Protein AF-A0A1V1SSP4-F1 (afdb_monomer)

Sequence (115 aa):
MLDTFGIPYANLHAAGNDSHYALRSLLMIAVTDGQKMELEPASKDLFSTFSAIARSARPTTAGEKAAAFEESHRQVKAEKTARHKARRAARTERRRQERDARIETDSQCSPTEDA

Nearest PDB structures (foldseek):
  7fik-assembly1_W  TM=8.748E-01  e=7.116E+00  Xenopus laevis

Secondary structure (DSSP, 8-state):
-TTTTT----STT-HHHHHHHHHHHHHHHHHHHHTTS---HHHHHHHHHHHHHHHSPPPPPHHHHHHHHHHHHHHHHHHHHHHHHHHHHHHHHHHHHHHHHHHHHHHH-S-----

Mean predicted aligned error: 12.31 Å

Foldseek 3Di:
DCVVLVQDADDPPPPVRVVLLVLLVVLVVVLVVLVVDPDDPVVVVVNVVSNCSSRDDDPQDPVNVVVVVVVVVVVVVVVVVVVVVVVVVVVVVVVVVVVVVVVVVVVVPPDDPDD

Radius of gyration: 33.56 Å; Cα contacts (8 Å, |Δi|>4): 40; chains: 1; bounding box: 58×3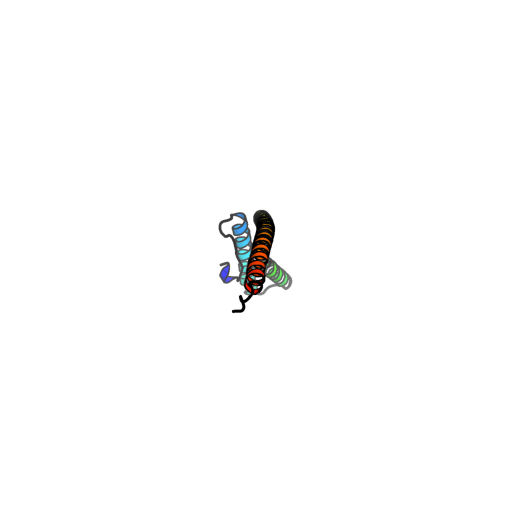1×99 Å

Structure (mmCIF, N/CA/C/O backbone):
data_AF-A0A1V1SSP4-F1
#
_entry.id   AF-A0A1V1SSP4-F1
#
loop_
_atom_site.group_PDB
_atom_site.id
_atom_site.type_symbol
_atom_site.label_atom_id
_atom_site.label_alt_id
_atom_site.label_comp_id
_atom_site.label_asym_id
_atom_site.label_entity_id
_atom_site.label_seq_id
_atom_site.pdbx_PDB_ins_code
_atom_site.Cartn_x
_atom_site.Cartn_y
_atom_site.Cartn_z
_atom_site.occupancy
_atom_site.B_iso_or_equiv
_atom_site.auth_seq_id
_atom_site.auth_comp_id
_atom_sit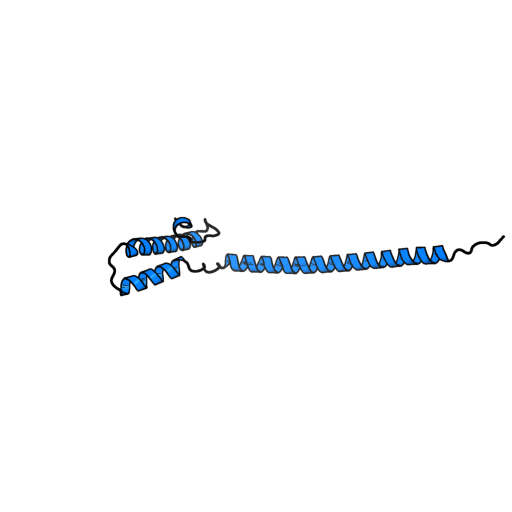e.auth_asym_id
_atom_site.auth_atom_id
_atom_site.pdbx_PDB_model_num
ATOM 1 N N . MET A 1 1 ? -7.520 -11.310 15.932 1.00 77.69 1 MET A N 1
ATOM 2 C CA . MET A 1 1 ? -7.810 -9.936 16.401 1.00 77.69 1 MET A CA 1
ATOM 3 C C . MET A 1 1 ? -7.750 -8.930 15.263 1.00 77.69 1 MET A C 1
ATOM 5 O O . MET A 1 1 ? -8.795 -8.394 14.933 1.00 77.69 1 MET A O 1
ATOM 9 N N . LEU A 1 2 ? -6.596 -8.693 14.624 1.00 83.25 2 LEU A N 1
ATOM 10 C CA . LEU A 1 2 ? -6.521 -7.743 13.498 1.00 83.25 2 LEU A CA 1
ATOM 11 C C . LEU A 1 2 ? -7.407 -8.162 12.316 1.00 83.25 2 LEU A C 1
ATOM 13 O O . LEU A 1 2 ? -8.207 -7.352 11.855 1.00 83.25 2 LEU A O 1
ATOM 17 N N . ASP A 1 3 ? -7.361 -9.440 11.927 1.00 85.06 3 ASP A N 1
ATOM 18 C CA . ASP A 1 3 ? -8.248 -10.000 10.892 1.00 85.06 3 ASP A CA 1
ATOM 19 C C . ASP A 1 3 ? -9.725 -9.892 11.271 1.00 85.06 3 ASP A C 1
ATOM 21 O O . ASP A 1 3 ? -10.567 -9.524 10.460 1.00 85.06 3 ASP A O 1
ATOM 25 N N . THR A 1 4 ? -10.031 -10.157 12.543 1.00 85.31 4 THR A N 1
ATOM 26 C CA . THR A 1 4 ? -11.388 -10.103 13.103 1.00 85.31 4 THR A CA 1
ATOM 27 C C . THR A 1 4 ? -12.016 -8.720 12.942 1.00 85.31 4 THR A C 1
ATOM 29 O O . THR A 1 4 ? -13.216 -8.611 12.712 1.00 85.31 4 THR A O 1
ATOM 32 N N . PHE A 1 5 ? -11.207 -7.664 13.033 1.00 84.75 5 PHE A N 1
ATOM 33 C CA . PHE A 1 5 ? -11.654 -6.284 12.861 1.00 84.75 5 PHE A CA 1
ATOM 34 C C . PHE A 1 5 ? -11.403 -5.724 11.454 1.00 84.75 5 PHE A C 1
ATOM 36 O O . PHE A 1 5 ? -11.674 -4.545 11.219 1.00 84.75 5 PHE A O 1
ATOM 43 N N . GLY A 1 6 ? -10.894 -6.539 10.521 1.00 82.56 6 GLY A N 1
ATOM 44 C CA . GLY A 1 6 ? -10.557 -6.114 9.162 1.00 82.56 6 GLY A CA 1
ATOM 45 C C . GLY A 1 6 ? -9.465 -5.042 9.113 1.00 82.56 6 GLY A C 1
ATOM 46 O O . GLY A 1 6 ? -9.486 -4.188 8.229 1.00 82.56 6 GLY A O 1
ATOM 47 N N . ILE A 1 7 ? -8.542 -5.037 10.081 1.00 82.75 7 ILE A N 1
ATOM 48 C CA . ILE A 1 7 ? -7.447 -4.064 10.143 1.00 82.75 7 ILE A CA 1
ATOM 49 C C . ILE A 1 7 ? -6.287 -4.595 9.290 1.00 82.75 7 ILE A C 1
ATOM 51 O O . ILE A 1 7 ? -5.662 -5.582 9.685 1.00 82.75 7 ILE A O 1
ATOM 55 N N . PRO A 1 8 ? -5.948 -3.949 8.157 1.00 80.88 8 PRO A N 1
ATOM 56 C CA . PRO A 1 8 ? -4.821 -4.377 7.344 1.00 80.88 8 PRO A CA 1
ATOM 57 C C . PRO A 1 8 ? -3.513 -4.148 8.101 1.00 80.88 8 PRO A C 1
ATOM 59 O O . PRO A 1 8 ? -3.295 -3.094 8.713 1.00 80.88 8 PRO A O 1
ATOM 62 N N . TYR A 1 9 ? -2.626 -5.133 8.025 1.00 80.00 9 TYR A N 1
ATOM 63 C CA . TYR A 1 9 ? -1.324 -5.099 8.666 1.00 80.00 9 TYR A CA 1
ATOM 64 C C . TYR A 1 9 ? -0.218 -5.481 7.684 1.00 80.00 9 TYR A C 1
ATOM 66 O O . TYR A 1 9 ? -0.392 -6.288 6.776 1.00 80.00 9 TYR A O 1
ATOM 74 N N . ALA A 1 10 ? 0.945 -4.883 7.893 1.00 76.81 10 ALA A N 1
ATOM 75 C CA . ALA A 1 10 ? 2.196 -5.198 7.224 1.00 76.81 10 ALA A CA 1
ATOM 76 C C . ALA A 1 10 ? 3.337 -5.037 8.233 1.00 76.81 10 ALA A C 1
ATOM 78 O O . ALA A 1 10 ? 3.239 -4.205 9.144 1.00 76.81 10 ALA A O 1
ATOM 79 N N . ASN A 1 11 ? 4.417 -5.804 8.060 1.00 74.00 11 ASN A N 1
ATOM 80 C CA . ASN A 1 11 ? 5.613 -5.728 8.904 1.00 74.00 11 ASN A CA 1
ATOM 81 C C . ASN A 1 11 ? 5.294 -5.856 10.409 1.00 74.00 11 ASN A C 1
ATOM 83 O O . ASN A 1 11 ? 5.648 -4.978 11.201 1.00 74.00 11 ASN A O 1
ATOM 87 N N . LEU A 1 12 ? 4.589 -6.930 10.789 1.00 70.75 12 LEU A N 1
ATOM 88 C CA . LEU A 1 12 ? 4.498 -7.366 12.190 1.00 70.75 12 LEU A CA 1
ATOM 89 C C . LEU A 1 12 ? 5.908 -7.648 12.739 1.00 70.75 12 LEU A C 1
ATOM 91 O O . LEU A 1 12 ? 6.800 -7.991 11.962 1.00 70.75 12 LEU A O 1
ATOM 95 N N . HIS A 1 13 ? 6.098 -7.516 14.054 1.00 73.00 13 HIS A N 1
ATOM 96 C CA . HIS A 1 13 ? 7.374 -7.686 14.782 1.00 73.00 13 HIS A CA 1
ATOM 97 C C . HIS A 1 13 ? 8.322 -6.479 14.780 1.00 73.00 13 HIS A C 1
ATOM 99 O O . HIS A 1 13 ? 9.396 -6.531 15.382 1.00 73.00 13 HIS A O 1
ATOM 105 N N . ALA A 1 14 ? 7.934 -5.365 14.160 1.00 74.50 14 ALA A N 1
ATOM 106 C CA . ALA A 1 14 ? 8.546 -4.077 14.455 1.00 74.50 14 ALA A CA 1
ATOM 107 C C . ALA A 1 14 ? 7.787 -3.444 15.629 1.00 74.50 14 ALA A C 1
ATOM 109 O O . ALA A 1 14 ? 6.610 -3.119 15.488 1.00 74.50 14 ALA A O 1
ATOM 110 N N . ALA A 1 15 ? 8.460 -3.210 16.761 1.00 71.62 15 ALA A N 1
ATOM 111 C CA . ALA A 1 15 ? 7.823 -2.747 18.004 1.00 71.62 15 ALA A CA 1
ATOM 112 C C . ALA A 1 15 ? 6.921 -1.502 17.828 1.00 71.62 15 ALA A C 1
ATOM 114 O O . ALA A 1 15 ? 5.864 -1.385 18.455 1.00 71.62 15 ALA A O 1
ATOM 115 N N . GLY A 1 16 ? 7.296 -0.585 16.928 1.00 71.94 16 GLY A N 1
ATOM 116 C CA . GLY A 1 16 ? 6.477 0.583 16.589 1.00 71.94 16 GLY A CA 1
ATOM 117 C C . GLY A 1 16 ? 5.197 0.239 15.817 1.00 71.94 16 GLY A C 1
ATOM 118 O O . GLY A 1 16 ? 4.150 0.840 16.049 1.00 71.94 16 GLY A O 1
ATOM 119 N N . ASN A 1 17 ? 5.247 -0.755 14.931 1.00 80.25 17 ASN A N 1
ATOM 120 C CA . ASN A 1 17 ? 4.091 -1.206 14.157 1.00 80.25 17 ASN A CA 1
ATOM 121 C C . ASN A 1 17 ? 3.106 -1.964 15.048 1.00 80.25 17 ASN A C 1
ATOM 123 O O . ASN A 1 17 ? 1.907 -1.695 15.000 1.00 80.25 17 ASN A O 1
ATOM 127 N N . ASP A 1 18 ? 3.620 -2.851 15.899 1.00 84.38 18 ASP A N 1
ATOM 128 C CA . ASP A 1 18 ? 2.802 -3.661 16.802 1.00 84.38 18 ASP A CA 1
ATOM 129 C C . ASP A 1 18 ? 2.004 -2.772 17.767 1.00 84.38 18 ASP A C 1
ATOM 131 O O . ASP A 1 18 ? 0.810 -2.987 17.964 1.00 84.38 18 ASP A O 1
ATOM 135 N N . SER A 1 19 ? 2.617 -1.693 18.269 1.00 85.31 19 SER A N 1
ATOM 136 C CA . SER A 1 19 ? 1.945 -0.686 19.104 1.00 85.31 19 SER A CA 1
ATOM 137 C C . SER A 1 19 ? 0.784 0.007 18.375 1.00 85.31 19 SER A C 1
ATOM 139 O O . SER A 1 19 ? -0.299 0.183 18.938 1.00 85.31 19 SER A O 1
ATOM 141 N N . HIS A 1 20 ? 0.968 0.360 17.097 1.00 85.06 20 HIS A N 1
ATOM 142 C CA . HIS A 1 20 ? -0.103 0.935 16.278 1.00 85.06 20 HIS A CA 1
ATOM 143 C C . HIS A 1 20 ? -1.255 -0.052 16.058 1.00 85.06 20 HIS A C 1
ATOM 145 O O . HIS A 1 20 ? -2.423 0.330 16.154 1.00 85.06 20 HIS A O 1
ATOM 151 N N . TYR A 1 21 ? -0.949 -1.317 15.771 1.00 88.12 21 TYR A N 1
ATOM 152 C CA . TYR A 1 21 ? -1.962 -2.351 15.566 1.00 88.12 21 TYR A CA 1
ATOM 153 C C . TYR A 1 21 ? -2.703 -2.706 16.862 1.00 88.12 21 TYR A C 1
ATOM 155 O O . TYR A 1 21 ? -3.921 -2.913 16.838 1.00 88.12 21 TYR A O 1
ATOM 163 N N . ALA A 1 22 ? -2.005 -2.695 17.999 1.00 89.88 22 ALA A N 1
ATOM 164 C CA . ALA A 1 22 ? -2.600 -2.865 19.317 1.00 89.88 22 ALA A CA 1
ATOM 165 C C . ALA A 1 22 ? -3.601 -1.742 19.623 1.00 89.88 22 ALA A C 1
ATOM 167 O O . ALA A 1 22 ? -4.754 -2.032 19.939 1.00 89.88 22 ALA A O 1
ATOM 168 N N . LEU A 1 23 ? -3.215 -0.473 19.431 1.00 90.62 23 LEU A N 1
ATOM 169 C CA . LEU A 1 23 ? -4.116 0.669 19.626 1.00 90.62 23 LEU A CA 1
ATOM 170 C C . LEU A 1 23 ? -5.383 0.550 18.767 1.00 90.62 23 LEU A C 1
ATOM 172 O O . LEU A 1 23 ? -6.490 0.718 19.268 1.00 90.62 23 LEU A O 1
ATOM 176 N N . ARG A 1 24 ? -5.242 0.213 17.480 1.00 91.12 24 ARG A N 1
ATOM 177 C CA . ARG A 1 24 ? -6.392 0.046 16.574 1.00 91.12 24 ARG A CA 1
ATOM 178 C C . ARG A 1 24 ? -7.321 -1.081 17.010 1.00 91.12 24 ARG A C 1
ATOM 180 O O . ARG A 1 24 ? -8.537 -0.927 16.943 1.00 91.12 24 ARG A O 1
ATOM 187 N N . SER A 1 25 ? -6.753 -2.189 17.480 1.00 91.88 25 SER A N 1
ATOM 188 C CA . SER A 1 25 ? -7.533 -3.309 18.011 1.00 91.88 25 SER A CA 1
ATOM 189 C C . SER A 1 25 ? -8.314 -2.893 19.257 1.00 91.88 25 SER A C 1
ATOM 191 O O . SER A 1 25 ? -9.501 -3.186 19.350 1.00 91.88 25 SER A O 1
ATOM 193 N N . LEU A 1 26 ? -7.685 -2.154 20.176 1.00 93.88 26 LEU A N 1
ATOM 194 C CA . LEU A 1 26 ? -8.340 -1.640 21.383 1.00 93.88 26 LEU A CA 1
ATOM 195 C C . LEU A 1 26 ? -9.489 -0.680 21.053 1.00 93.88 26 LEU A C 1
ATOM 197 O O . LEU A 1 26 ? -10.562 -0.792 21.640 1.00 93.88 26 LEU A O 1
ATOM 201 N N . LEU A 1 27 ? -9.304 0.210 20.073 1.00 93.38 27 LEU A N 1
ATOM 202 C CA . LEU A 1 27 ? -10.373 1.094 19.599 1.00 93.38 27 LEU A CA 1
ATOM 203 C C . LEU A 1 27 ? -11.558 0.299 19.033 1.00 93.38 27 LEU A C 1
ATOM 205 O O . LEU A 1 27 ? -12.706 0.618 19.329 1.00 93.38 27 LEU A O 1
ATOM 209 N N . MET A 1 28 ? -11.302 -0.759 18.260 1.00 93.81 28 MET A N 1
ATOM 210 C CA . MET A 1 28 ? -12.367 -1.603 17.706 1.00 93.81 28 MET A CA 1
ATOM 211 C C . MET A 1 28 ? -13.092 -2.436 18.766 1.00 93.81 28 MET A C 1
ATOM 213 O O . MET A 1 28 ? -14.305 -2.619 18.655 1.00 93.81 28 MET A O 1
ATOM 217 N N . ILE A 1 29 ? -12.389 -2.886 19.808 1.00 93.25 29 ILE A N 1
ATOM 218 C CA . ILE A 1 29 ? -13.010 -3.522 20.979 1.00 93.25 29 ILE A CA 1
ATOM 219 C C . ILE A 1 29 ? -13.949 -2.524 21.662 1.00 93.25 29 ILE A C 1
ATOM 221 O O . ILE A 1 29 ? -15.127 -2.824 21.832 1.00 93.25 29 ILE A O 1
ATOM 225 N N . ALA A 1 30 ? -13.471 -1.306 21.942 1.00 91.62 30 ALA A N 1
ATOM 226 C CA . ALA A 1 30 ? -14.284 -0.263 22.565 1.00 91.62 30 ALA A CA 1
ATOM 227 C C . ALA A 1 30 ? -15.540 0.072 21.741 1.00 91.62 30 ALA A C 1
ATOM 229 O O . ALA A 1 30 ? -16.622 0.195 22.305 1.00 91.62 30 ALA A O 1
ATOM 230 N N . VAL A 1 31 ? -15.426 0.165 20.411 1.00 90.69 31 VAL A N 1
ATOM 231 C CA . VAL A 1 31 ? -16.580 0.369 19.514 1.00 90.69 31 VAL A CA 1
ATOM 232 C C . VAL A 1 31 ? -17.562 -0.797 19.586 1.00 90.69 31 VAL A C 1
ATOM 234 O O . VAL A 1 31 ? -18.765 -0.573 19.680 1.00 90.69 31 VAL A O 1
ATOM 237 N N . THR A 1 32 ? -17.063 -2.033 19.553 1.00 90.19 32 THR A N 1
ATOM 238 C CA . THR A 1 32 ? -17.904 -3.240 19.566 1.00 90.19 32 THR A CA 1
ATOM 239 C C . THR A 1 32 ? -18.673 -3.374 20.877 1.00 90.19 32 THR A C 1
ATOM 241 O O . THR A 1 32 ? -19.845 -3.750 20.870 1.00 90.19 32 THR A O 1
ATOM 244 N N . ASP A 1 33 ? -18.032 -3.060 22.000 1.00 89.00 33 ASP A N 1
ATOM 245 C CA . ASP A 1 33 ? -18.667 -3.126 23.314 1.00 89.00 33 ASP A CA 1
ATOM 246 C C . ASP A 1 33 ? -19.600 -1.936 23.550 1.00 89.00 33 ASP A C 1
ATOM 248 O O . ASP A 1 33 ? -20.711 -2.122 24.042 1.00 89.00 33 ASP A O 1
ATOM 252 N N . GLY A 1 34 ? -19.215 -0.738 23.101 1.00 85.94 34 GLY A N 1
ATOM 253 C CA . GLY A 1 34 ? -20.068 0.448 23.145 1.00 85.94 34 GLY A CA 1
ATOM 254 C C . GLY A 1 34 ? -21.364 0.268 22.356 1.00 85.94 34 GLY A C 1
ATOM 255 O O . GLY A 1 34 ? -22.433 0.607 22.848 1.00 85.94 34 GLY A O 1
ATOM 256 N N . GLN A 1 35 ? -21.312 -0.340 21.168 1.00 84.38 35 GLN A N 1
ATOM 257 C CA . GLN A 1 35 ? -22.506 -0.603 20.352 1.00 84.38 35 GLN A CA 1
ATOM 258 C C . GLN A 1 35 ? -23.543 -1.514 21.027 1.00 84.38 35 GLN A C 1
ATOM 260 O O . GLN A 1 35 ? -24.712 -1.472 20.650 1.00 84.38 35 GLN A O 1
ATOM 265 N N . LYS A 1 36 ? -23.138 -2.337 22.002 1.00 85.75 36 LYS A N 1
ATOM 266 C CA . LYS A 1 36 ? -24.048 -3.208 22.765 1.00 85.75 36 LYS A CA 1
ATOM 267 C C . LYS A 1 36 ? -24.729 -2.482 23.928 1.00 85.75 36 LYS A C 1
ATOM 269 O O . LYS A 1 36 ? -25.632 -3.049 24.537 1.00 85.75 36 LYS A O 1
ATOM 274 N N . MET A 1 37 ? -24.287 -1.270 24.259 1.00 84.88 37 MET A N 1
ATOM 275 C CA . MET A 1 37 ? -24.848 -0.450 25.329 1.00 84.88 37 MET A CA 1
ATOM 276 C C . MET A 1 37 ? -25.854 0.559 24.762 1.00 84.88 37 MET A C 1
ATOM 278 O O . MET A 1 37 ? -25.694 1.056 23.645 1.00 84.88 37 MET A O 1
ATOM 282 N N . GLU A 1 38 ? -26.881 0.909 25.540 1.00 76.56 38 GLU A N 1
ATOM 283 C CA . GLU A 1 38 ? -27.668 2.109 25.250 1.00 76.56 38 GLU A CA 1
ATOM 284 C C . GLU A 1 38 ? -26.807 3.337 25.543 1.00 76.56 38 GLU A C 1
ATOM 286 O O . GLU A 1 38 ? -26.476 3.640 26.687 1.00 76.56 38 GLU A O 1
ATOM 291 N N . LEU A 1 39 ? -26.378 3.998 24.472 1.00 76.44 39 LEU A N 1
ATOM 292 C CA . LEU A 1 39 ? -25.435 5.103 24.530 1.00 76.44 39 LEU A CA 1
ATOM 293 C C . LEU A 1 39 ? -26.116 6.447 24.307 1.00 76.44 39 LEU A C 1
ATOM 295 O O . LEU A 1 39 ? -26.901 6.617 23.366 1.00 76.44 39 LEU A O 1
ATOM 299 N N . GLU A 1 40 ? -25.678 7.424 25.096 1.00 80.38 40 GLU A N 1
ATOM 300 C CA . GLU A 1 40 ? -25.934 8.839 24.857 1.00 80.38 40 GLU A CA 1
ATOM 301 C C . GLU A 1 40 ? -25.424 9.270 23.466 1.00 80.38 40 GLU A C 1
ATOM 303 O O . GLU A 1 40 ? -24.424 8.732 22.969 1.00 80.38 40 GLU A O 1
ATOM 308 N N . PRO A 1 41 ? -26.061 10.265 22.819 1.00 78.62 41 PRO A N 1
ATOM 309 C CA . PRO A 1 41 ? -25.686 10.723 21.478 1.00 78.62 41 PRO A CA 1
ATOM 310 C C . PRO A 1 41 ? -24.199 11.088 21.344 1.00 78.62 41 PRO A C 1
ATOM 312 O O . PRO A 1 41 ? -23.552 10.683 20.383 1.00 78.62 41 PRO A O 1
ATOM 315 N N . ALA A 1 42 ? -23.625 11.761 22.347 1.00 78.31 42 ALA A N 1
ATOM 316 C CA . ALA A 1 42 ? -22.212 12.148 22.354 1.00 78.31 42 ALA A CA 1
ATOM 317 C C . ALA A 1 42 ? -21.255 10.939 22.336 1.00 78.31 42 ALA A C 1
ATOM 319 O O . ALA A 1 42 ? -20.180 10.986 21.736 1.00 78.31 42 ALA A O 1
ATOM 320 N N . SER A 1 43 ? -21.646 9.827 22.961 1.00 82.38 43 SER A N 1
ATOM 321 C CA . SER A 1 43 ? -20.858 8.596 22.944 1.00 82.38 43 SER A CA 1
ATOM 322 C C . SER A 1 43 ? -20.901 7.925 21.570 1.00 82.38 43 SER A C 1
ATOM 324 O O . SER A 1 43 ? -19.895 7.366 21.141 1.00 82.38 43 SER A O 1
ATOM 326 N N . LYS A 1 44 ? -22.018 8.026 20.834 1.00 84.50 44 LYS A N 1
ATOM 327 C CA . LYS A 1 44 ? -22.124 7.494 19.461 1.00 84.50 44 LYS A CA 1
ATOM 328 C C . LYS A 1 44 ? -21.142 8.181 18.509 1.00 84.50 44 LYS A C 1
ATOM 330 O O . LYS A 1 44 ? -20.462 7.493 17.745 1.00 84.50 44 LYS A O 1
ATOM 335 N N . ASP A 1 45 ? -21.002 9.501 18.609 1.00 87.88 45 ASP A N 1
ATOM 336 C CA . ASP A 1 45 ? -20.037 10.269 17.810 1.00 87.88 45 ASP A CA 1
ATOM 337 C C . ASP A 1 45 ? -18.586 9.894 18.143 1.00 87.88 45 ASP A C 1
ATOM 339 O O . ASP A 1 45 ? -17.739 9.744 17.252 1.00 87.88 45 ASP A O 1
ATOM 343 N N . LEU A 1 46 ? -18.298 9.656 19.426 1.00 90.06 46 LEU A N 1
ATOM 344 C CA . LEU A 1 46 ? -16.987 9.191 19.873 1.00 90.06 46 LEU A CA 1
ATOM 345 C C . LEU A 1 46 ? -16.645 7.808 19.297 1.00 90.06 46 LEU A C 1
ATOM 347 O O . LEU A 1 46 ? -15.559 7.624 18.744 1.00 90.06 46 LEU A O 1
ATOM 351 N N . PHE A 1 47 ? -17.570 6.845 19.357 1.00 90.19 47 PHE A N 1
ATOM 352 C CA . PHE A 1 47 ? -17.345 5.515 18.781 1.00 90.19 47 PHE A CA 1
ATOM 353 C C . PHE A 1 47 ? -17.236 5.550 17.255 1.00 90.19 47 PHE A C 1
ATOM 355 O O . PHE A 1 47 ? -16.411 4.831 16.689 1.00 90.19 47 PHE A O 1
ATOM 362 N N . SER A 1 48 ? -17.993 6.420 16.581 1.00 88.94 48 SER A N 1
ATOM 363 C CA . SER A 1 48 ? -17.821 6.671 15.145 1.00 88.94 48 SER A CA 1
ATOM 364 C C . SER A 1 48 ? -16.393 7.139 14.835 1.00 88.94 48 SER A C 1
ATOM 366 O O . SER A 1 48 ? -15.715 6.577 13.970 1.00 88.94 48 SER A O 1
ATOM 368 N N . THR A 1 49 ? -15.879 8.082 15.630 1.00 90.19 49 THR A N 1
ATOM 369 C CA . THR A 1 49 ? -14.507 8.595 15.513 1.00 90.19 49 THR A CA 1
ATOM 370 C C . THR A 1 49 ? -13.465 7.503 15.758 1.00 90.19 49 THR A C 1
ATOM 372 O O . THR A 1 49 ? -12.530 7.348 14.971 1.00 90.19 49 THR A O 1
ATOM 375 N N . PHE A 1 50 ? -13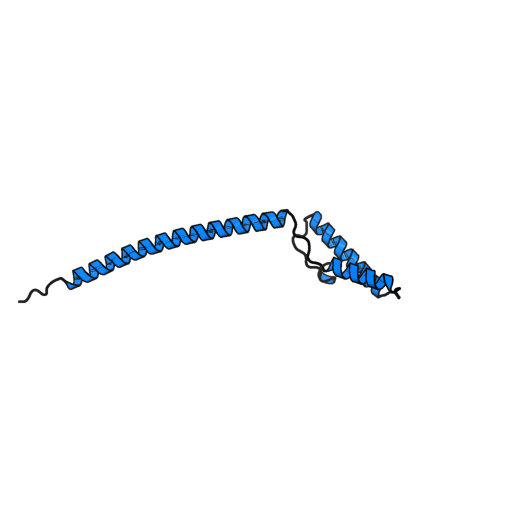.630 6.687 16.802 1.00 92.25 50 PHE A N 1
ATOM 376 C CA . PHE A 1 50 ? -12.741 5.554 17.078 1.00 92.25 50 PHE A CA 1
ATOM 377 C C . PHE A 1 50 ? -12.720 4.547 15.932 1.00 92.25 50 PHE A C 1
ATOM 379 O O . PHE A 1 50 ? -11.651 4.080 15.535 1.00 92.25 50 PHE A O 1
ATOM 386 N N . SER A 1 51 ? -13.887 4.264 15.356 1.00 90.62 51 SER A N 1
ATOM 387 C CA . SER A 1 51 ? -14.017 3.382 14.202 1.00 90.62 51 SER A CA 1
ATOM 388 C C . SER A 1 51 ? -13.291 3.943 12.974 1.00 90.62 51 SER A C 1
ATOM 390 O O . SER A 1 51 ? -12.580 3.208 12.284 1.00 90.62 51 SER A O 1
ATOM 392 N N . ALA A 1 52 ? -13.404 5.252 12.729 1.00 90.00 52 ALA A N 1
ATOM 393 C CA . ALA A 1 52 ? -12.701 5.930 11.643 1.00 90.00 52 ALA A CA 1
ATOM 394 C C . ALA A 1 52 ? -11.175 5.890 11.832 1.00 90.00 52 ALA A C 1
ATOM 396 O O . ALA A 1 52 ? -10.443 5.543 10.904 1.00 90.00 52 ALA A O 1
ATOM 397 N N . ILE A 1 53 ? -10.684 6.168 13.045 1.00 87.94 53 ILE A N 1
ATOM 398 C CA . ILE A 1 53 ? -9.249 6.117 13.364 1.00 87.94 53 ILE A CA 1
ATOM 399 C C . ILE A 1 53 ? -8.709 4.695 13.187 1.00 87.94 53 ILE A C 1
ATOM 401 O O . ILE A 1 53 ? -7.665 4.510 12.554 1.00 87.94 53 ILE A O 1
ATOM 405 N N . ALA A 1 54 ? -9.420 3.686 13.695 1.00 88.31 54 ALA A N 1
ATOM 406 C CA . ALA A 1 54 ? -8.974 2.299 13.636 1.00 88.31 54 ALA A CA 1
ATOM 407 C C . ALA A 1 54 ? -8.845 1.765 12.200 1.00 88.31 54 ALA A C 1
ATOM 409 O O . ALA A 1 54 ? -7.923 0.995 11.919 1.00 88.31 54 ALA A O 1
ATOM 410 N N . ARG A 1 55 ? -9.732 2.202 11.294 1.00 85.19 55 ARG A N 1
ATOM 411 C CA . ARG A 1 55 ? -9.745 1.796 9.876 1.00 85.19 55 ARG A CA 1
ATOM 412 C C . ARG A 1 55 ? -8.933 2.698 8.947 1.00 85.19 55 ARG A C 1
ATOM 414 O O . ARG A 1 55 ? -8.765 2.365 7.777 1.00 85.19 55 ARG A O 1
ATOM 421 N N . SER A 1 56 ? -8.434 3.831 9.435 1.00 84.12 56 SER A N 1
ATOM 422 C CA . SER A 1 56 ? -7.621 4.739 8.626 1.00 84.12 56 SER A CA 1
ATOM 423 C C . SER A 1 56 ? -6.325 4.076 8.136 1.00 84.12 56 SER A C 1
ATOM 425 O 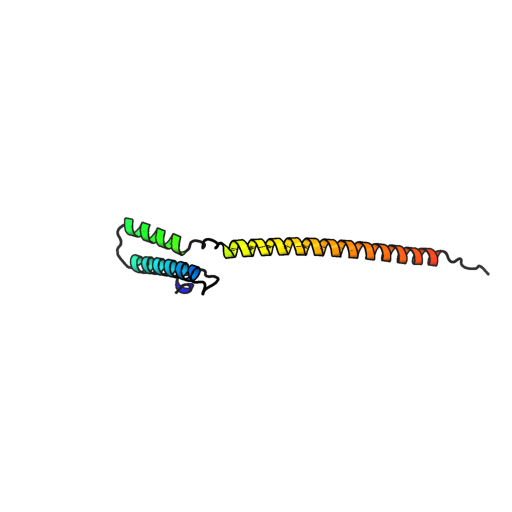O . SER A 1 56 ? -5.739 3.210 8.800 1.00 84.12 56 SER A O 1
ATOM 427 N N . ALA A 1 57 ? -5.842 4.500 6.964 1.00 74.81 57 ALA A N 1
ATOM 428 C CA . ALA A 1 57 ? -4.551 4.056 6.449 1.00 74.81 57 ALA A CA 1
ATOM 429 C C . ALA A 1 57 ? -3.440 4.371 7.463 1.00 74.81 57 ALA A C 1
ATOM 431 O O . ALA A 1 57 ? -3.432 5.425 8.101 1.00 74.81 57 ALA A O 1
ATOM 432 N N . ARG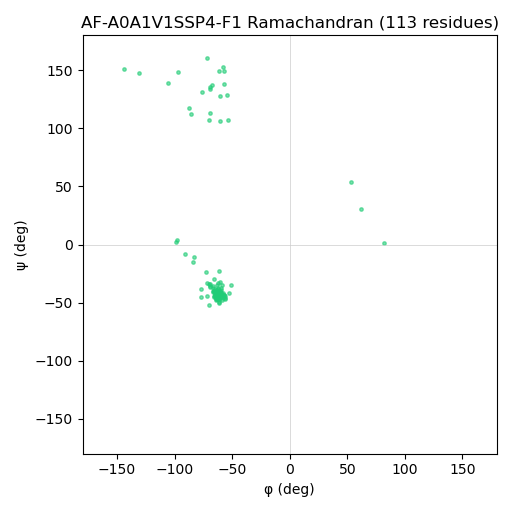 A 1 58 ? -2.501 3.438 7.657 1.00 74.94 58 ARG A N 1
ATOM 433 C CA . ARG A 1 58 ? -1.380 3.679 8.572 1.00 74.94 58 ARG A CA 1
ATOM 434 C C . ARG A 1 58 ? -0.451 4.739 7.980 1.00 74.94 58 ARG A C 1
ATOM 436 O O . ARG A 1 58 ? -0.108 4.623 6.803 1.00 74.94 58 ARG A O 1
ATOM 443 N N . PRO A 1 59 ? 0.010 5.716 8.777 1.00 70.75 59 PRO A N 1
ATOM 444 C CA . PRO A 1 59 ? 1.090 6.588 8.351 1.00 70.75 59 PRO A CA 1
ATOM 445 C C . PRO A 1 59 ? 2.307 5.761 7.919 1.00 70.75 59 PRO A C 1
ATOM 447 O O . PRO A 1 59 ? 2.764 4.885 8.653 1.00 70.75 59 PRO A O 1
ATOM 450 N N . THR A 1 60 ? 2.832 6.040 6.726 1.00 69.25 60 THR A N 1
ATOM 451 C CA . THR A 1 60 ? 4.088 5.443 6.245 1.00 69.25 60 THR A CA 1
ATOM 452 C C . THR A 1 60 ? 5.229 5.817 7.181 1.00 69.25 60 THR A C 1
ATOM 454 O O . THR A 1 60 ? 5.444 7.006 7.453 1.00 69.25 60 THR A O 1
ATOM 457 N N . THR A 1 61 ? 5.974 4.818 7.642 1.00 72.88 61 THR A N 1
ATOM 458 C CA . THR A 1 61 ? 7.124 5.017 8.530 1.00 72.88 61 THR A CA 1
ATOM 459 C C . THR A 1 61 ? 8.308 5.632 7.780 1.00 72.88 61 THR A C 1
ATOM 461 O O . THR A 1 61 ? 8.389 5.570 6.553 1.00 72.88 61 THR A O 1
ATOM 464 N N . ALA A 1 62 ? 9.262 6.227 8.504 1.00 74.75 62 ALA A N 1
ATOM 465 C CA . ALA A 1 62 ? 10.473 6.785 7.892 1.00 74.75 62 ALA A CA 1
ATOM 466 C C . ALA A 1 62 ? 11.292 5.720 7.135 1.00 74.75 62 ALA A C 1
ATOM 468 O O . ALA A 1 62 ? 11.793 5.995 6.047 1.00 74.75 62 ALA A O 1
ATOM 469 N N . GLY A 1 63 ? 11.363 4.495 7.671 1.00 75.56 63 GLY A N 1
ATOM 470 C CA . GLY A 1 63 ? 12.039 3.371 7.019 1.00 75.56 63 GLY A CA 1
ATOM 471 C C . GLY A 1 63 ? 11.378 2.962 5.701 1.00 75.56 63 GLY A C 1
ATOM 472 O O . GLY A 1 63 ? 12.067 2.753 4.710 1.00 75.56 63 GLY A O 1
ATOM 473 N N . GLU A 1 64 ? 10.046 2.930 5.650 1.00 77.88 64 GLU A N 1
ATOM 474 C CA . GLU A 1 64 ? 9.307 2.626 4.414 1.00 77.88 64 GLU A CA 1
ATOM 475 C C . GLU A 1 64 ? 9.477 3.714 3.355 1.00 77.88 64 GLU A C 1
ATOM 477 O O . GLU A 1 64 ? 9.633 3.406 2.176 1.00 77.88 64 GLU A O 1
ATOM 482 N N . LYS A 1 65 ? 9.521 4.985 3.768 1.00 79.12 65 LYS A N 1
ATOM 483 C CA . LYS A 1 65 ? 9.819 6.097 2.854 1.00 79.12 65 LYS A CA 1
ATOM 484 C C . LYS A 1 65 ? 11.222 5.974 2.259 1.00 79.12 65 LYS A C 1
ATOM 486 O O . LYS A 1 65 ? 11.390 6.168 1.058 1.00 79.12 65 LYS A O 1
ATOM 491 N N . ALA A 1 66 ? 12.212 5.625 3.080 1.00 81.62 66 ALA A N 1
ATOM 492 C CA . ALA A 1 66 ? 13.582 5.410 2.623 1.00 81.62 66 ALA A CA 1
ATOM 493 C C . ALA A 1 66 ? 13.685 4.205 1.673 1.00 81.62 66 ALA A C 1
ATOM 495 O O . ALA A 1 66 ? 14.316 4.304 0.625 1.00 81.62 66 ALA A O 1
ATOM 496 N N . ALA A 1 67 ? 13.013 3.094 1.991 1.00 82.31 67 ALA A N 1
ATOM 497 C CA . ALA A 1 67 ? 12.980 1.913 1.132 1.00 82.31 67 ALA A CA 1
ATOM 498 C C . ALA A 1 67 ? 12.341 2.209 -0.235 1.00 82.31 67 ALA A C 1
ATOM 500 O O . ALA A 1 67 ? 12.912 1.853 -1.264 1.00 82.31 67 ALA A O 1
ATOM 501 N N . ALA A 1 68 ? 11.210 2.921 -0.255 1.00 83.94 68 ALA A N 1
ATOM 502 C CA . ALA A 1 6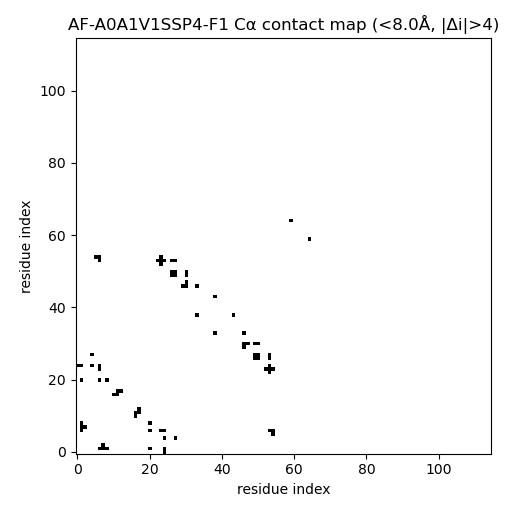8 ? 10.548 3.332 -1.492 1.00 83.94 68 ALA A CA 1
ATOM 503 C C . ALA A 1 68 ? 11.433 4.262 -2.343 1.00 83.94 68 ALA A C 1
ATOM 505 O O . ALA A 1 68 ? 11.477 4.143 -3.569 1.00 83.94 68 ALA A O 1
ATOM 506 N N . PHE A 1 69 ? 12.173 5.168 -1.697 1.00 86.75 69 PHE A N 1
ATOM 507 C CA . PHE A 1 69 ? 13.133 6.034 -2.378 1.00 86.75 69 PHE A CA 1
ATOM 508 C C . PHE A 1 69 ? 14.288 5.237 -3.005 1.00 86.75 69 PHE A C 1
ATOM 510 O O . PHE A 1 69 ? 14.595 5.414 -4.185 1.00 86.75 69 PHE A O 1
ATOM 517 N N . GLU A 1 70 ? 14.893 4.322 -2.247 1.00 89.62 70 GLU A N 1
ATOM 518 C CA . GLU A 1 70 ? 15.971 3.453 -2.730 1.00 89.62 70 GLU A CA 1
ATOM 519 C C . GLU A 1 70 ? 15.518 2.560 -3.890 1.00 89.62 70 GLU A C 1
ATOM 521 O O . GLU A 1 70 ? 16.241 2.386 -4.874 1.00 89.62 70 GLU A O 1
ATOM 526 N N . GLU A 1 71 ? 14.308 2.010 -3.811 1.00 88.81 71 GLU A N 1
ATOM 527 C CA . GLU A 1 71 ? 13.732 1.196 -4.876 1.00 88.81 71 GLU A CA 1
ATOM 528 C C . GLU A 1 71 ? 13.513 2.008 -6.157 1.00 88.81 71 GLU A C 1
ATOM 530 O O . GLU A 1 71 ? 13.949 1.586 -7.231 1.00 88.81 71 GLU A O 1
ATOM 535 N N . SER A 1 72 ? 12.937 3.207 -6.043 1.00 89.69 72 SER A N 1
ATOM 536 C CA . SER A 1 72 ? 12.786 4.135 -7.168 1.00 89.69 72 SER A CA 1
ATOM 537 C C . SER A 1 72 ? 14.137 4.446 -7.822 1.00 89.69 72 SER A C 1
ATOM 539 O O . SER A 1 72 ? 14.307 4.324 -9.039 1.00 89.69 72 SER A O 1
ATOM 541 N N . HIS A 1 73 ? 15.159 4.73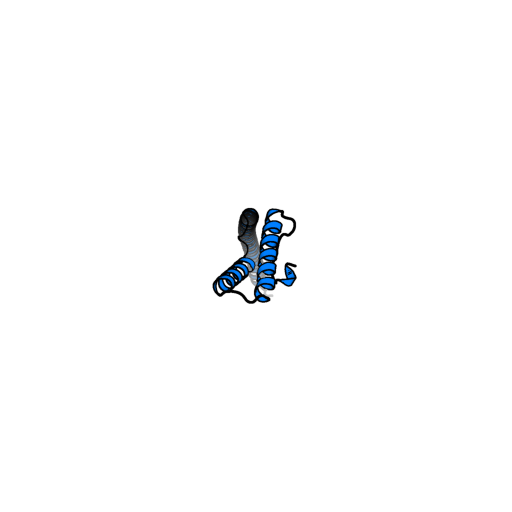7 -7.015 1.00 92.69 73 HIS A N 1
ATOM 542 C CA . HIS A 1 73 ? 16.500 5.006 -7.521 1.00 92.69 73 HIS A CA 1
ATOM 543 C C . HIS A 1 73 ? 17.115 3.789 -8.242 1.00 92.69 73 HIS A C 1
ATOM 545 O O . HIS A 1 73 ? 17.753 3.927 -9.295 1.00 92.69 73 HIS A O 1
ATOM 551 N N . ARG A 1 74 ? 16.889 2.570 -7.730 1.00 93.06 74 ARG A N 1
ATOM 552 C CA . ARG A 1 74 ? 17.309 1.323 -8.394 1.00 93.06 74 ARG A CA 1
ATOM 553 C C . ARG A 1 74 ? 16.606 1.122 -9.733 1.00 93.06 74 ARG A C 1
ATOM 555 O O . ARG A 1 74 ? 17.281 0.760 -10.698 1.00 93.06 74 ARG A O 1
ATOM 562 N N . GLN A 1 75 ? 15.302 1.383 -9.813 1.00 91.94 75 GLN A N 1
ATOM 563 C CA . GLN A 1 75 ? 14.529 1.263 -11.053 1.00 91.94 75 GLN A CA 1
ATOM 564 C C . GLN A 1 75 ? 15.050 2.224 -12.127 1.00 91.94 75 GLN A C 1
ATOM 566 O O . GLN A 1 75 ? 15.369 1.787 -13.233 1.00 91.94 75 GLN A O 1
ATOM 571 N N . VAL A 1 76 ? 15.277 3.494 -11.777 1.00 94.88 76 VAL A N 1
ATOM 572 C CA . VAL A 1 76 ? 15.853 4.493 -12.697 1.00 94.88 76 VAL A CA 1
ATOM 573 C C . VAL A 1 76 ? 17.227 4.049 -13.213 1.00 94.88 76 VAL A C 1
ATOM 575 O O . VAL A 1 76 ? 17.531 4.138 -14.409 1.00 94.88 76 VAL A O 1
ATOM 578 N N . LYS A 1 77 ? 18.082 3.520 -12.330 1.00 94.94 77 LYS A N 1
ATOM 579 C CA . LYS A 1 77 ? 19.405 3.012 -12.718 1.00 94.94 77 LYS A CA 1
ATOM 580 C C . LYS A 1 77 ? 19.306 1.788 -13.636 1.00 94.94 77 LYS A C 1
ATOM 582 O O . LYS A 1 77 ? 20.083 1.674 -14.595 1.00 94.94 77 LYS A O 1
ATOM 587 N N . ALA A 1 78 ? 18.370 0.882 -13.361 1.00 94.81 78 ALA A N 1
ATOM 588 C CA . ALA A 1 78 ? 18.117 -0.299 -14.178 1.00 94.81 78 ALA A CA 1
ATOM 589 C C . ALA A 1 78 ? 17.626 0.090 -15.580 1.00 94.81 78 ALA A C 1
ATOM 591 O O . ALA A 1 78 ? 18.189 -0.377 -16.572 1.00 94.81 78 ALA A O 1
ATOM 592 N N . GLU A 1 79 ? 16.674 1.017 -15.672 1.00 96.12 79 GLU A N 1
ATOM 593 C CA . GLU A 1 79 ? 16.137 1.521 -16.937 1.00 96.12 79 GLU A CA 1
ATOM 594 C C . GLU A 1 79 ? 17.224 2.195 -17.782 1.00 96.12 79 GLU A C 1
ATOM 596 O O . GLU A 1 79 ? 17.402 1.875 -18.962 1.00 96.12 79 GLU A O 1
ATOM 601 N N . LYS A 1 80 ? 18.042 3.062 -17.170 1.00 96.50 80 LYS A N 1
ATOM 602 C CA . LYS A 1 80 ? 19.179 3.694 -17.854 1.00 96.50 80 LYS A CA 1
ATOM 603 C C . LYS A 1 80 ? 20.132 2.643 -18.427 1.00 96.50 80 LYS A C 1
ATOM 605 O O . LYS A 1 80 ? 20.572 2.752 -19.575 1.00 96.50 80 LYS A O 1
ATOM 610 N N . THR A 1 81 ? 20.431 1.604 -17.651 1.00 96.31 81 THR A N 1
ATOM 611 C CA . THR A 1 81 ? 21.303 0.504 -18.082 1.00 96.31 81 THR A CA 1
ATOM 612 C C . THR A 1 81 ? 20.683 -0.285 -19.237 1.00 96.31 81 THR A C 1
ATOM 614 O O . THR A 1 81 ? 21.367 -0.556 -20.228 1.00 96.31 81 THR A O 1
ATOM 617 N N . ALA A 1 82 ? 19.391 -0.609 -19.151 1.00 96.31 82 ALA A N 1
ATOM 618 C CA . ALA A 1 82 ? 18.648 -1.297 -20.202 1.00 96.31 82 ALA A CA 1
ATOM 619 C C . ALA A 1 82 ? 18.647 -0.487 -21.507 1.00 96.31 82 ALA A C 1
ATOM 621 O O . ALA A 1 82 ? 18.987 -1.016 -22.566 1.00 96.31 82 ALA A O 1
ATOM 622 N N . ARG A 1 83 ? 18.407 0.827 -21.423 1.00 96.50 83 ARG A N 1
ATOM 623 C CA . ARG A 1 83 ? 18.461 1.746 -22.567 1.00 96.50 83 ARG A CA 1
ATOM 624 C C . ARG A 1 83 ? 19.836 1.767 -23.233 1.00 96.50 83 ARG A C 1
ATOM 626 O O . ARG A 1 83 ? 19.932 1.751 -24.462 1.00 96.50 83 ARG A O 1
ATOM 633 N N . HIS A 1 84 ? 20.916 1.788 -22.450 1.00 96.25 84 HIS A N 1
ATOM 634 C CA . HIS A 1 84 ? 22.273 1.722 -22.999 1.00 96.25 84 HIS A CA 1
ATOM 635 C C . HIS A 1 84 ? 22.556 0.385 -23.693 1.00 96.25 84 HIS A C 1
ATOM 637 O O . HIS A 1 84 ? 23.152 0.385 -24.773 1.00 96.25 84 HIS A O 1
ATOM 643 N N . LYS A 1 85 ? 22.115 -0.739 -23.114 1.00 96.69 85 LYS A N 1
ATOM 644 C CA . LYS A 1 85 ? 22.253 -2.065 -23.735 1.00 96.69 85 LYS A CA 1
ATOM 645 C C . LYS A 1 85 ? 21.474 -2.152 -25.048 1.00 96.69 85 LYS A C 1
ATOM 647 O O . LYS A 1 85 ? 22.059 -2.541 -26.054 1.00 96.69 85 LYS A O 1
ATOM 652 N N . ALA A 1 86 ? 20.223 -1.696 -25.067 1.00 96.00 86 ALA A N 1
ATOM 653 C CA . ALA A 1 86 ? 19.390 -1.668 -26.269 1.00 96.00 86 ALA A CA 1
ATOM 654 C C . ALA A 1 86 ? 20.031 -0.836 -27.392 1.00 96.00 86 ALA A C 1
ATOM 656 O O . ALA A 1 86 ? 20.131 -1.291 -28.529 1.00 96.00 86 ALA A O 1
ATOM 657 N N . ARG A 1 87 ? 20.572 0.348 -27.067 1.00 96.12 87 ARG A N 1
ATOM 658 C CA . ARG A 1 87 ? 21.306 1.181 -28.037 1.00 96.12 87 ARG A CA 1
ATOM 659 C C . ARG A 1 87 ? 22.537 0.481 -28.614 1.00 96.12 87 ARG A C 1
ATOM 661 O O . ARG A 1 87 ? 22.810 0.612 -29.805 1.00 96.12 87 ARG A O 1
ATOM 668 N N . ARG A 1 88 ? 23.296 -0.243 -27.784 1.00 95.69 88 ARG A N 1
ATOM 669 C CA . ARG A 1 88 ? 24.458 -1.016 -28.253 1.00 95.69 88 ARG A CA 1
ATOM 670 C C . ARG A 1 88 ? 24.026 -2.162 -29.165 1.00 95.69 88 ARG A C 1
ATOM 672 O O . ARG A 1 88 ? 24.610 -2.303 -30.232 1.00 95.69 88 ARG A O 1
ATOM 679 N N . ALA A 1 89 ? 22.993 -2.909 -28.782 1.00 95.94 89 ALA A N 1
ATOM 680 C CA . ALA A 1 89 ? 22.445 -3.997 -29.588 1.00 95.94 89 ALA A CA 1
ATOM 681 C C . ALA A 1 89 ? 21.967 -3.498 -30.961 1.00 95.94 89 ALA A C 1
ATOM 683 O O . ALA A 1 89 ? 22.396 -4.032 -31.977 1.00 95.94 89 ALA A O 1
ATOM 684 N N . ALA A 1 90 ? 21.203 -2.401 -31.001 1.00 95.44 90 ALA A N 1
ATOM 685 C CA . ALA A 1 90 ? 20.738 -1.797 -32.250 1.00 95.44 90 ALA A CA 1
ATOM 686 C C . ALA A 1 90 ? 21.895 -1.367 -33.170 1.00 95.44 90 ALA A C 1
ATOM 688 O O . ALA A 1 90 ? 21.834 -1.556 -34.381 1.00 95.44 90 ALA A O 1
ATOM 689 N N . ARG A 1 91 ? 22.985 -0.821 -32.608 1.00 93.94 91 ARG A N 1
ATOM 690 C CA . ARG A 1 91 ? 24.173 -0.450 -33.396 1.00 93.94 91 ARG A CA 1
ATOM 691 C C . ARG A 1 91 ? 24.883 -1.673 -33.979 1.00 93.94 91 ARG A C 1
ATOM 693 O O . ARG A 1 91 ? 25.369 -1.605 -35.105 1.00 93.94 91 ARG A O 1
ATOM 700 N N . THR A 1 92 ? 24.984 -2.753 -33.209 1.00 95.25 92 THR A N 1
ATOM 701 C CA . THR A 1 92 ? 25.581 -4.010 -33.675 1.00 95.25 92 THR A CA 1
ATOM 702 C C . THR A 1 92 ? 24.736 -4.640 -34.774 1.00 95.25 92 THR A C 1
ATOM 704 O O . THR A 1 92 ? 25.289 -5.035 -35.795 1.00 95.25 92 THR A O 1
ATOM 707 N N . GLU A 1 93 ? 23.416 -4.662 -34.598 1.00 94.00 93 GLU A N 1
ATOM 708 C CA . GLU A 1 93 ? 22.488 -5.223 -35.579 1.00 94.00 93 GLU A CA 1
ATOM 709 C C . GLU A 1 93 ? 22.498 -4.425 -36.883 1.00 94.00 93 GLU A C 1
ATOM 711 O O . GLU A 1 93 ? 22.647 -5.001 -37.954 1.00 94.00 93 GLU A O 1
ATOM 716 N N . ARG A 1 94 ? 22.500 -3.087 -36.807 1.00 92.75 94 ARG A N 1
ATOM 717 C CA . ARG A 1 94 ? 22.629 -2.236 -37.998 1.00 92.75 94 ARG A CA 1
ATOM 718 C C . ARG A 1 94 ? 23.898 -2.546 -38.795 1.00 92.75 94 ARG A C 1
ATOM 720 O O . ARG A 1 94 ? 23.851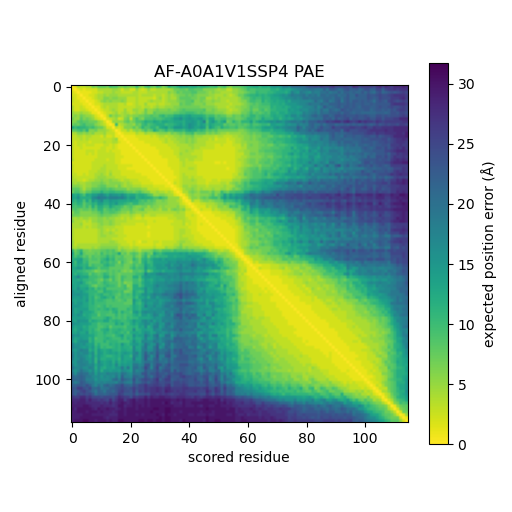 -2.680 -40.008 1.00 92.75 94 ARG A O 1
ATOM 727 N N . ARG A 1 95 ? 25.037 -2.713 -38.111 1.00 92.38 95 ARG A N 1
ATOM 728 C CA . ARG A 1 95 ? 26.309 -3.090 -38.756 1.00 92.38 95 ARG A CA 1
ATOM 729 C C . ARG A 1 95 ? 26.272 -4.488 -39.369 1.00 92.38 95 ARG A C 1
ATOM 731 O O . ARG A 1 95 ? 27.021 -4.744 -40.303 1.00 92.38 95 ARG A O 1
ATOM 738 N N . ARG A 1 96 ? 25.479 -5.405 -38.812 1.00 92.56 96 ARG A N 1
ATOM 739 C CA . ARG A 1 96 ? 25.282 -6.741 -39.376 1.00 92.56 96 ARG A CA 1
ATOM 740 C C . ARG A 1 96 ? 24.472 -6.648 -40.666 1.00 92.56 96 ARG A C 1
ATOM 742 O O . ARG A 1 96 ? 24.977 -7.078 -41.691 1.00 92.56 96 ARG A O 1
ATOM 749 N N . GLN A 1 97 ? 23.326 -5.974 -40.625 1.00 91.38 97 GLN A N 1
ATOM 750 C CA . GLN A 1 97 ? 22.478 -5.733 -41.795 1.00 91.38 97 GLN A CA 1
ATOM 751 C C . GLN A 1 97 ? 23.235 -5.015 -42.922 1.00 91.38 97 GLN A C 1
ATOM 753 O O . GLN A 1 97 ? 23.149 -5.421 -44.073 1.00 91.38 97 GLN A O 1
ATOM 758 N N . GLU A 1 98 ? 24.039 -3.993 -42.598 1.00 91.50 98 GLU A N 1
ATOM 759 C CA . GLU A 1 98 ? 24.896 -3.298 -43.572 1.00 91.50 98 GLU A CA 1
ATOM 760 C C . GLU A 1 98 ? 25.928 -4.235 -44.235 1.00 91.50 98 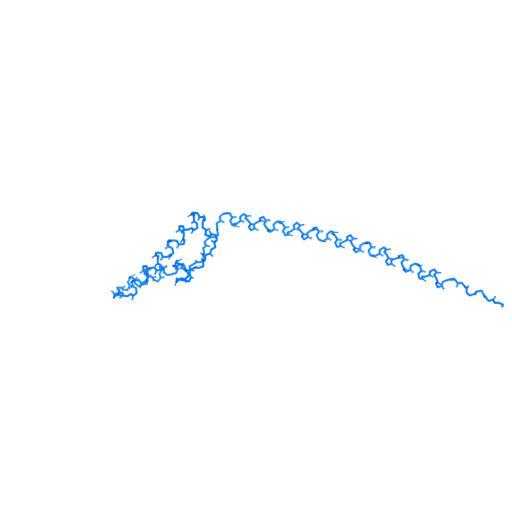GLU A C 1
ATOM 762 O O . GLU A 1 98 ? 26.287 -4.015 -45.389 1.00 91.50 98 GLU A O 1
ATOM 767 N N . ARG A 1 99 ? 26.435 -5.259 -43.529 1.00 89.38 99 ARG A N 1
ATOM 768 C CA . ARG A 1 99 ? 27.348 -6.258 -44.116 1.00 89.38 99 ARG A CA 1
ATOM 769 C C . ARG A 1 99 ? 26.603 -7.266 -44.976 1.00 89.38 99 ARG A C 1
ATOM 771 O O . ARG A 1 99 ? 27.061 -7.540 -46.077 1.00 89.38 99 ARG A O 1
ATOM 778 N N . ASP A 1 100 ? 25.481 -7.778 -44.484 1.00 90.88 100 ASP A N 1
ATOM 779 C CA . ASP A 1 100 ? 24.675 -8.769 -45.198 1.00 90.88 100 ASP A CA 1
ATOM 780 C C . ASP A 1 100 ? 24.170 -8.173 -46.529 1.00 90.88 100 ASP A C 1
ATOM 782 O O . ASP A 1 100 ? 24.342 -8.786 -47.578 1.00 90.88 100 ASP A O 1
ATOM 786 N N . ALA A 1 101 ? 23.717 -6.912 -46.520 1.00 88.94 101 ALA A N 1
ATOM 787 C CA . ALA A 1 101 ? 23.322 -6.187 -47.730 1.00 88.94 101 ALA A CA 1
ATOM 788 C C . ALA A 1 101 ? 24.475 -5.993 -48.734 1.00 88.94 101 ALA A C 1
ATOM 790 O O . ALA A 1 101 ? 24.256 -6.087 -49.936 1.00 88.94 101 ALA A O 1
ATOM 791 N N . ARG A 1 102 ? 25.711 -5.743 -48.268 1.00 84.88 102 ARG A N 1
ATOM 792 C CA . ARG A 1 102 ? 26.887 -5.638 -49.159 1.00 84.88 102 ARG A CA 1
ATOM 793 C C . ARG A 1 102 ? 27.231 -6.973 -49.815 1.00 84.88 102 ARG A C 1
ATOM 795 O O . ARG A 1 102 ? 27.565 -7.005 -50.993 1.00 84.88 102 ARG A O 1
ATOM 802 N N . ILE A 1 103 ? 27.140 -8.067 -49.059 1.00 82.81 103 ILE A N 1
ATOM 803 C CA . ILE A 1 103 ? 27.382 -9.416 -49.582 1.00 82.81 103 ILE A CA 1
ATOM 804 C C . ILE A 1 103 ? 26.330 -9.762 -50.643 1.00 82.81 103 ILE A C 1
ATOM 806 O O . ILE A 1 103 ? 26.684 -10.297 -51.692 1.00 82.81 103 ILE A O 1
ATOM 810 N N . GLU A 1 104 ? 25.060 -9.422 -50.411 1.00 80.62 104 GLU A N 1
ATOM 811 C CA . GLU A 1 104 ? 23.993 -9.602 -51.403 1.00 80.62 104 GLU A CA 1
ATOM 812 C C . GLU A 1 104 ? 24.235 -8.779 -52.675 1.00 80.62 104 GLU A C 1
ATOM 814 O O . GLU A 1 104 ? 24.110 -9.322 -53.773 1.00 80.62 104 GLU A O 1
ATOM 819 N N . THR A 1 105 ? 24.639 -7.507 -52.560 1.00 76.62 105 THR A N 1
ATOM 820 C CA . THR A 1 105 ? 24.936 -6.676 -53.740 1.00 76.62 105 THR A CA 1
ATOM 821 C C . THR A 1 105 ? 26.144 -7.179 -54.526 1.00 76.62 105 THR A C 1
ATOM 823 O O . THR A 1 105 ? 26.100 -7.196 -55.754 1.00 76.62 105 THR A O 1
ATOM 826 N N . ASP A 1 106 ? 27.202 -7.631 -53.847 1.00 72.94 106 ASP A N 1
ATOM 827 C CA . ASP A 1 106 ? 28.404 -8.153 -54.508 1.00 72.94 106 ASP A CA 1
ATOM 828 C C . ASP A 1 106 ? 28.128 -9.509 -55.186 1.00 72.94 106 ASP A C 1
ATOM 830 O O . ASP A 1 106 ? 28.642 -9.775 -56.270 1.00 72.94 106 ASP A O 1
ATOM 834 N N . SER A 1 107 ? 27.250 -10.336 -54.605 1.00 65.75 107 SER A N 1
ATOM 835 C CA . SER A 1 107 ? 26.835 -11.628 -55.180 1.00 65.75 107 SER A CA 1
ATOM 836 C C . SER A 1 107 ? 25.904 -11.484 -56.390 1.00 65.75 107 SER A C 1
ATOM 838 O O . SER A 1 107 ? 25.819 -12.393 -57.209 1.00 65.75 107 SER A O 1
ATOM 840 N N . GLN A 1 108 ? 25.194 -10.359 -56.523 1.00 60.81 108 GLN A N 1
ATOM 841 C CA . GLN A 1 108 ? 24.368 -10.058 -57.701 1.00 60.81 108 GLN A CA 1
ATOM 842 C C . GLN A 1 108 ? 25.171 -9.444 -58.860 1.00 60.81 108 GLN A C 1
ATOM 844 O O . GLN A 1 108 ? 24.675 -9.404 -59.983 1.00 60.81 108 GLN A O 1
ATOM 849 N N . CYS A 1 109 ? 26.399 -8.977 -58.609 1.00 56.41 109 CYS A N 1
ATOM 850 C CA . CYS A 1 109 ? 27.247 -8.306 -59.598 1.00 56.41 109 CYS A CA 1
ATOM 851 C C . CYS A 1 109 ? 28.309 -9.228 -60.230 1.00 56.41 109 CYS A C 1
ATOM 853 O O . CYS A 1 109 ? 29.105 -8.768 -61.046 1.00 56.41 109 CYS A O 1
ATOM 855 N N . SER A 1 110 ? 28.346 -10.521 -59.879 1.00 55.91 110 SER A N 1
ATOM 856 C CA . SER A 1 110 ? 29.161 -11.506 -60.600 1.00 55.91 110 SER A CA 1
ATOM 857 C C . SER A 1 110 ? 28.561 -11.735 -61.994 1.00 55.91 110 SER A C 1
ATOM 859 O O . SER A 1 110 ? 27.439 -12.244 -62.082 1.00 55.91 110 SER A O 1
ATOM 861 N N . PRO A 1 111 ? 29.261 -11.346 -63.075 1.00 54.69 111 PRO A N 1
ATOM 862 C CA . PRO A 1 111 ? 28.736 -11.454 -64.422 1.00 54.69 111 PRO A CA 1
ATOM 863 C C . PRO A 1 111 ? 28.658 -12.929 -64.808 1.00 54.69 111 PRO A C 1
ATOM 865 O O . PRO A 1 111 ? 29.604 -13.689 -64.604 1.00 54.69 111 PRO A O 1
ATOM 868 N N . THR A 1 112 ? 27.521 -13.323 -65.374 1.00 54.97 112 THR A N 1
ATOM 869 C CA . THR A 1 112 ? 27.432 -14.491 -66.245 1.00 54.97 112 THR A CA 1
ATOM 870 C C . THR A 1 112 ? 28.483 -14.329 -67.338 1.00 54.97 112 THR A C 1
ATOM 872 O O . THR A 1 112 ? 28.361 -13.451 -68.191 1.00 54.97 112 THR A O 1
ATOM 875 N N . GLU A 1 113 ? 29.554 -15.116 -67.251 1.00 53.47 113 GLU A N 1
ATOM 876 C CA . GLU A 1 113 ? 30.487 -15.329 -68.353 1.00 53.47 113 GLU A CA 1
ATOM 877 C C . GLU A 1 113 ? 29.689 -15.939 -69.514 1.00 53.47 113 GLU A C 1
ATOM 879 O O . GLU A 1 113 ? 29.251 -17.087 -69.432 1.00 53.47 113 GLU A O 1
ATOM 884 N N . ASP A 1 114 ? 29.432 -15.141 -70.554 1.00 50.62 114 ASP A N 1
ATOM 885 C CA . ASP A 1 114 ? 28.829 -15.620 -71.796 1.00 50.62 114 ASP A CA 1
ATOM 886 C C . ASP A 1 114 ? 29.878 -16.368 -72.633 1.00 50.62 114 ASP A C 1
ATOM 888 O O . ASP A 1 114 ? 31.008 -15.902 -72.825 1.00 50.62 114 ASP A O 1
ATOM 892 N N . ALA A 1 115 ? 29.451 -17.554 -73.068 1.00 52.66 115 ALA A N 1
ATOM 893 C CA . ALA A 1 115 ? 30.152 -18.572 -73.845 1.00 52.66 115 ALA A CA 1
ATOM 894 C C . ALA A 1 115 ? 30.214 -18.277 -75.353 1.00 52.66 115 ALA A C 1
ATOM 896 O O . ALA A 1 115 ? 29.364 -17.507 -75.858 1.00 52.66 115 ALA A O 1
#

Solvent-accessible surface area (backbone atoms only — not comparable to full-atom values): 6749 Å² total; per-residue (Å²): 105,50,72,79,70,69,43,88,82,74,69,80,88,38,74,73,48,45,54,54,53,50,52,29,48,51,34,46,51,53,36,60,57,49,72,75,47,98,66,58,73,73,55,52,56,50,36,51,49,34,48,50,61,38,67,46,82,78,81,80,48,74,66,57,54,50,50,53,50,54,51,52,53,49,50,56,53,49,50,55,50,51,55,53,49,52,54,52,51,53,55,53,50,51,56,46,52,58,48,54,53,50,54,54,55,56,65,70,64,64,74,83,80,83,130

pLDDT: mean 83.88, std 10.9, range [50.62, 96.69]